Protein AF-A0A8K0K304-F1 (afdb_monomer)

pLDDT: mean 91.98, std 7.96, range [58.72, 98.06]

Structure (mmCIF, N/CA/C/O backbone):
data_AF-A0A8K0K304-F1
#
_entry.id   AF-A0A8K0K304-F1
#
loop_
_atom_site.group_PDB
_atom_site.id
_atom_site.type_symbol
_atom_site.label_atom_id
_atom_site.label_alt_id
_atom_site.label_comp_id
_atom_site.label_asym_id
_atom_site.label_entity_id
_atom_site.label_seq_id
_atom_site.pdbx_PDB_ins_code
_atom_site.Cartn_x
_atom_site.Cartn_y
_atom_site.Cartn_z
_atom_site.occupancy
_atom_site.B_iso_or_equiv
_atom_site.auth_seq_id
_atom_site.auth_comp_id
_atom_site.auth_asym_id
_atom_site.auth_atom_id
_atom_site.pdbx_PDB_model_num
ATOM 1 N N . MET A 1 1 ? -15.333 19.352 21.598 1.00 73.69 1 MET A N 1
ATOM 2 C CA . MET A 1 1 ? -16.451 18.420 21.321 1.00 73.69 1 MET A CA 1
ATOM 3 C C . MET A 1 1 ? -16.765 18.338 19.833 1.00 73.69 1 MET A C 1
ATOM 5 O O . MET A 1 1 ? -16.792 17.230 19.325 1.00 73.69 1 MET A O 1
ATOM 9 N N . GLU A 1 2 ? -16.908 19.459 19.120 1.00 92.56 2 GLU A N 1
ATOM 10 C CA . GLU A 1 2 ? -17.236 19.476 17.681 1.00 92.56 2 GLU A CA 1
ATOM 11 C C . GLU A 1 2 ? -16.233 18.712 16.792 1.00 92.56 2 GLU A C 1
ATOM 13 O O . GLU A 1 2 ? -16.630 17.827 16.044 1.00 92.56 2 GLU A O 1
ATOM 18 N N . ALA A 1 3 ? -14.923 18.945 16.949 1.00 91.69 3 ALA A N 1
ATOM 19 C CA . ALA A 1 3 ? -13.899 18.242 16.163 1.00 91.69 3 ALA A CA 1
ATOM 20 C C . ALA A 1 3 ? -13.936 16.709 16.333 1.00 91.69 3 ALA A C 1
ATOM 22 O O . ALA A 1 3 ? -13.743 15.965 15.374 1.00 91.69 3 ALA A O 1
ATOM 23 N N . HIS A 1 4 ? -14.224 16.228 17.546 1.00 90.81 4 HIS A N 1
ATOM 24 C CA . HIS A 1 4 ? -14.358 14.796 17.812 1.00 90.81 4 HIS A CA 1
ATOM 25 C C . HIS A 1 4 ? -15.609 14.214 17.140 1.00 90.81 4 HIS A C 1
ATOM 27 O O . HIS A 1 4 ? -15.541 13.141 16.549 1.00 90.81 4 HIS A O 1
ATOM 33 N N . GLN A 1 5 ? -16.727 14.946 17.157 1.00 94.38 5 GLN A N 1
ATOM 34 C CA . GLN A 1 5 ? -17.949 14.535 16.463 1.00 94.38 5 GLN A CA 1
ATOM 35 C C . GLN A 1 5 ? -17.756 14.481 14.945 1.00 94.38 5 GLN A C 1
ATOM 37 O O . GLN A 1 5 ? -18.184 13.516 14.321 1.00 94.38 5 GLN A O 1
ATOM 42 N N . ILE A 1 6 ? -17.060 15.461 14.360 1.00 95.88 6 ILE A N 1
ATOM 43 C CA . ILE A 1 6 ? -16.718 15.455 12.931 1.00 95.88 6 ILE A CA 1
ATOM 44 C C . ILE A 1 6 ? -15.846 14.241 12.596 1.00 95.88 6 ILE A C 1
ATOM 46 O O . ILE A 1 6 ? -16.139 13.536 11.633 1.00 95.88 6 ILE A O 1
ATOM 50 N N . LYS A 1 7 ? -14.817 13.957 13.409 1.00 94.06 7 LYS A N 1
ATOM 51 C CA . LYS A 1 7 ? -13.950 12.782 13.225 1.00 94.06 7 LYS A CA 1
ATOM 52 C C . LYS A 1 7 ? -14.777 11.491 13.197 1.00 94.06 7 LYS A C 1
ATOM 54 O O . LYS A 1 7 ? -14.655 10.719 12.252 1.00 94.06 7 LYS A O 1
ATOM 59 N N . LEU A 1 8 ? -15.651 11.279 14.183 1.00 93.06 8 LEU A N 1
ATOM 60 C CA . LEU A 1 8 ? -16.493 10.078 14.253 1.00 93.06 8 LEU A CA 1
ATOM 61 C C . LEU A 1 8 ? -17.510 9.986 13.106 1.00 93.06 8 LEU A C 1
ATOM 63 O O . LEU A 1 8 ? -17.772 8.894 12.612 1.00 93.06 8 LEU A O 1
ATOM 67 N N . ALA A 1 9 ? -18.074 11.115 12.672 1.00 96.38 9 ALA A N 1
ATOM 68 C CA . ALA A 1 9 ? -19.032 11.147 11.570 1.00 96.38 9 ALA A CA 1
ATOM 69 C C . ALA A 1 9 ? -18.377 10.893 10.201 1.00 96.38 9 ALA A C 1
ATOM 71 O O . ALA A 1 9 ? -19.023 10.355 9.305 1.00 96.38 9 ALA A O 1
ATOM 72 N N . PHE A 1 10 ? -17.111 11.285 10.030 1.00 96.69 10 PHE A N 1
ATOM 73 C CA . PHE A 1 10 ? -16.380 11.120 8.775 1.00 96.69 10 PHE A CA 1
ATOM 74 C C . PHE A 1 10 ? -15.757 9.726 8.636 1.00 96.69 10 PHE A C 1
ATOM 76 O O . PHE A 1 10 ? -15.954 9.060 7.617 1.00 96.69 10 PHE A O 1
ATOM 83 N N . PHE A 1 11 ? -15.031 9.266 9.660 1.00 96.50 11 PHE A N 1
ATOM 84 C CA . PHE A 1 11 ? -14.304 7.990 9.651 1.00 96.50 11 PHE A CA 1
ATOM 85 C C . PHE A 1 11 ? -15.206 6.810 10.025 1.00 96.50 11 PHE A C 1
ATOM 87 O O . PHE A 1 11 ? -14.939 6.044 10.949 1.00 96.50 11 PHE A O 1
ATOM 94 N N . VAL A 1 12 ? -16.300 6.674 9.284 1.00 96.75 12 VAL A N 1
ATOM 95 C CA . VAL A 1 12 ? -17.183 5.508 9.339 1.00 96.75 12 VAL A CA 1
ATOM 96 C C . VAL A 1 12 ? -16.611 4.360 8.495 1.00 96.75 12 VAL A C 1
ATOM 98 O O . VAL A 1 12 ? -15.831 4.617 7.571 1.00 96.75 12 VAL A O 1
ATOM 101 N N . PRO A 1 13 ? -17.004 3.095 8.747 1.00 96.38 13 PRO A N 1
ATOM 102 C CA . PRO A 1 13 ? -16.422 1.941 8.059 1.00 96.38 13 PRO A CA 1
ATOM 103 C C . PRO A 1 13 ? -16.413 2.022 6.520 1.00 96.3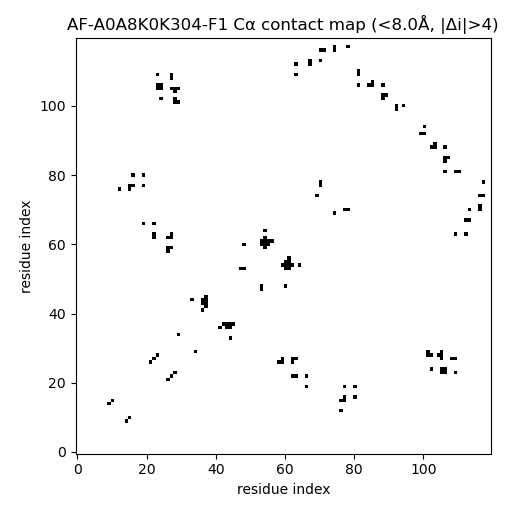8 13 PRO A C 1
ATOM 105 O O . PRO A 1 13 ? -15.377 1.706 5.940 1.00 96.38 13 PRO A O 1
ATOM 108 N N . PRO A 1 14 ? -17.470 2.508 5.832 1.00 97.19 14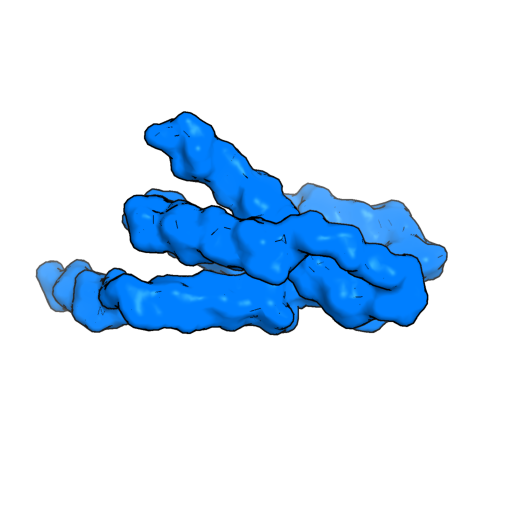 PRO A N 1
ATOM 109 C CA . PRO A 1 14 ? -17.430 2.672 4.376 1.00 97.19 14 PRO A CA 1
ATOM 110 C C . PRO A 1 14 ? -16.355 3.659 3.905 1.00 97.19 14 PRO A C 1
ATOM 112 O O . PRO A 1 14 ? -15.649 3.384 2.940 1.00 97.19 14 PRO A O 1
ATOM 115 N N . THR A 1 15 ? -16.184 4.786 4.603 1.00 97.75 15 THR A N 1
ATOM 116 C CA . THR A 1 15 ? -15.148 5.778 4.276 1.00 97.75 15 THR A CA 1
ATOM 117 C C . THR A 1 15 ? -13.758 5.182 4.463 1.00 97.75 15 THR A C 1
ATOM 119 O O . THR A 1 15 ? -12.910 5.303 3.584 1.00 97.75 15 THR A O 1
ATOM 122 N N . LEU A 1 16 ? -13.532 4.499 5.590 1.00 97.69 16 LEU A N 1
ATOM 123 C CA . LEU A 1 16 ? -12.263 3.832 5.887 1.00 97.69 16 LEU A CA 1
ATOM 124 C C . LEU A 1 16 ? -11.934 2.755 4.848 1.00 97.69 16 LEU A C 1
ATOM 126 O O . LEU A 1 16 ? -10.788 2.661 4.411 1.00 97.69 16 LEU A O 1
ATOM 130 N N . ASN A 1 17 ? -12.942 1.998 4.408 1.00 97.12 17 ASN A N 1
ATOM 131 C CA . ASN A 1 17 ? -12.807 1.007 3.349 1.00 97.12 17 ASN A CA 1
ATOM 132 C C . ASN A 1 17 ? -12.331 1.624 2.033 1.00 97.12 17 ASN A C 1
ATOM 134 O O . ASN A 1 17 ? -11.340 1.165 1.468 1.00 97.12 17 ASN A O 1
ATOM 138 N N . GLU A 1 18 ? -13.004 2.677 1.571 1.00 97.62 18 GLU A N 1
ATOM 139 C CA . GLU A 1 18 ? -12.639 3.370 0.334 1.00 97.62 18 GLU A CA 1
ATOM 140 C C . GLU A 1 18 ? -11.251 4.005 0.428 1.00 97.62 18 GLU A C 1
ATOM 142 O O . GLU A 1 18 ? -10.448 3.888 -0.496 1.00 97.62 18 GLU A O 1
ATOM 147 N N . MET A 1 19 ? -10.930 4.637 1.561 1.00 97.94 19 MET A N 1
ATOM 148 C CA . MET A 1 19 ? -9.606 5.215 1.785 1.00 97.94 19 MET A CA 1
ATOM 149 C C . MET A 1 19 ? -8.519 4.140 1.732 1.00 97.94 19 MET A C 1
ATOM 151 O O . MET A 1 19 ? -7.545 4.311 1.003 1.00 97.94 19 MET A O 1
ATOM 155 N N . CYS A 1 20 ? -8.695 3.023 2.444 1.00 97.62 20 CYS A N 1
ATOM 156 C CA . CYS A 1 20 ? -7.744 1.912 2.452 1.00 97.62 20 CYS A CA 1
ATOM 157 C C . CYS A 1 20 ? -7.523 1.356 1.039 1.00 97.62 20 CYS A C 1
ATOM 159 O O . CYS A 1 20 ? -6.392 1.325 0.549 1.00 97.62 20 CYS A O 1
ATOM 161 N N . HIS A 1 21 ? -8.609 1.028 0.332 1.00 97.75 21 HIS A N 1
ATOM 162 C CA . HIS A 1 21 ? -8.538 0.537 -1.041 1.00 97.75 21 HIS A CA 1
ATOM 163 C C . HIS A 1 21 ? -7.855 1.535 -1.971 1.00 97.75 21 HIS A C 1
ATOM 165 O O . HIS A 1 21 ? -7.008 1.145 -2.775 1.00 97.75 21 HIS A O 1
ATOM 171 N N . LYS A 1 22 ? -8.180 2.827 -1.859 1.00 98.06 22 LYS A N 1
ATOM 172 C CA . LYS A 1 22 ? -7.595 3.860 -2.713 1.00 98.06 22 LYS A CA 1
ATOM 173 C C . LYS A 1 22 ? -6.096 4.013 -2.466 1.00 98.06 22 LYS A C 1
ATOM 175 O O . LYS A 1 22 ? -5.338 4.084 -3.430 1.00 98.06 22 LYS A O 1
ATOM 180 N N . LEU A 1 23 ? -5.673 4.050 -1.202 1.00 98.00 23 LEU A N 1
ATOM 181 C CA . LEU A 1 23 ? -4.264 4.158 -0.814 1.00 98.00 23 LEU A CA 1
ATOM 182 C C . LEU A 1 23 ? -3.457 2.991 -1.388 1.00 98.00 23 LEU A C 1
ATOM 184 O O . LEU A 1 23 ? -2.509 3.211 -2.144 1.00 98.00 23 LEU A O 1
ATOM 188 N N . VAL A 1 24 ? -3.903 1.764 -1.122 1.00 97.81 24 VAL A N 1
ATOM 189 C CA . VAL A 1 24 ? -3.175 0.549 -1.502 1.00 97.81 24 VAL A CA 1
ATOM 190 C C . VAL A 1 24 ? -3.198 0.306 -3.012 1.00 97.81 24 VAL A C 1
ATOM 192 O O . VAL A 1 24 ? -2.182 -0.063 -3.582 1.00 97.81 24 VAL A O 1
ATOM 195 N N . THR A 1 25 ? -4.318 0.526 -3.703 1.00 96.31 25 THR A N 1
ATOM 196 C CA . THR A 1 25 ? -4.408 0.161 -5.133 1.00 96.31 25 THR A CA 1
ATOM 197 C C . THR A 1 25 ? -3.940 1.254 -6.090 1.00 96.31 25 THR A C 1
ATOM 199 O O . THR A 1 25 ? -3.619 0.944 -7.235 1.00 96.31 25 THR A O 1
ATOM 202 N N . HIS A 1 26 ? -3.879 2.520 -5.656 1.00 95.88 26 HIS A N 1
ATOM 203 C CA . HIS A 1 26 ? -3.490 3.630 -6.536 1.00 95.88 26 HIS A CA 1
ATOM 204 C C . HIS A 1 26 ? -2.202 4.344 -6.144 1.00 95.88 26 HIS A C 1
ATOM 206 O O . HIS A 1 26 ? -1.505 4.809 -7.041 1.00 95.88 26 HIS A O 1
ATOM 212 N N . TYR A 1 27 ? -1.901 4.485 -4.852 1.00 96.12 27 TYR A N 1
ATOM 213 C CA . TYR A 1 27 ? -0.762 5.300 -4.410 1.00 96.12 27 TYR A CA 1
ATOM 214 C C . TYR A 1 27 ? 0.455 4.474 -4.003 1.00 96.12 27 TYR A C 1
ATOM 216 O O . TYR A 1 27 ? 1.576 4.966 -4.084 1.00 96.12 27 TYR A O 1
ATOM 224 N N . PHE A 1 28 ? 0.243 3.237 -3.560 1.00 96.19 28 PHE A N 1
ATOM 225 C CA . PHE A 1 28 ? 1.322 2.340 -3.153 1.00 96.19 28 PHE A CA 1
ATOM 226 C C . PHE A 1 28 ? 2.075 1.664 -4.307 1.00 96.19 28 PHE A C 1
ATOM 228 O O . PHE A 1 28 ? 3.269 1.436 -4.111 1.00 96.19 28 PHE A O 1
ATOM 235 N N . PRO A 1 29 ? 1.459 1.332 -5.465 1.00 96.12 29 PRO A N 1
ATOM 236 C CA . PRO A 1 29 ? 2.195 0.718 -6.563 1.00 96.12 29 PRO A CA 1
ATOM 237 C C . PRO A 1 29 ? 3.345 1.613 -7.027 1.00 96.12 29 PRO A C 1
ATOM 239 O O . PRO A 1 29 ? 3.153 2.816 -7.220 1.00 96.12 29 PRO A O 1
ATOM 242 N N . LEU A 1 30 ? 4.519 1.016 -7.247 1.00 94.06 30 LEU A N 1
ATOM 243 C CA . LEU A 1 30 ? 5.665 1.740 -7.792 1.00 94.06 30 LEU A CA 1
ATOM 244 C C . LEU A 1 30 ? 5.320 2.333 -9.158 1.00 94.06 30 LEU A C 1
ATOM 246 O O . LEU A 1 30 ? 4.793 1.668 -10.057 1.00 94.06 30 LEU A O 1
ATOM 250 N N . THR A 1 31 ? 5.637 3.609 -9.317 1.00 93.38 31 THR A N 1
ATOM 251 C CA . THR A 1 31 ? 5.456 4.320 -10.576 1.00 93.38 31 THR A CA 1
ATOM 252 C C . THR A 1 31 ? 6.532 3.923 -11.584 1.00 93.38 31 THR A C 1
ATOM 254 O O . THR A 1 31 ? 7.598 3.417 -11.238 1.00 93.38 31 THR A O 1
ATOM 257 N N . ARG A 1 32 ? 6.290 4.204 -12.870 1.00 93.69 32 ARG A N 1
ATOM 258 C CA . ARG A 1 32 ? 7.296 3.961 -13.919 1.00 93.69 32 ARG A CA 1
ATOM 259 C C . ARG A 1 32 ? 8.600 4.715 -13.673 1.00 93.69 32 ARG A C 1
ATOM 261 O O . ARG A 1 32 ? 9.653 4.198 -14.017 1.00 93.69 32 ARG A O 1
ATOM 268 N N . GLU A 1 33 ? 8.519 5.916 -13.106 1.00 91.94 33 GLU A N 1
ATOM 269 C CA . GLU A 1 33 ? 9.702 6.719 -12.798 1.00 91.94 33 GLU A CA 1
ATOM 270 C C . GLU A 1 33 ? 10.502 6.106 -11.647 1.00 91.94 33 GLU A C 1
ATOM 272 O O . GLU A 1 33 ? 11.719 6.022 -11.730 1.00 91.94 33 GLU A O 1
ATOM 277 N N . GLU A 1 34 ? 9.827 5.595 -10.616 1.00 92.44 34 GLU A N 1
ATOM 278 C CA . GLU A 1 34 ? 10.486 4.882 -9.517 1.00 92.44 34 GLU A CA 1
ATOM 279 C C . GLU A 1 34 ? 11.136 3.579 -9.989 1.00 92.44 34 GLU A C 1
ATOM 281 O O . GLU A 1 34 ? 12.277 3.308 -9.635 1.00 92.44 34 GLU A O 1
ATOM 286 N N . LEU A 1 35 ? 10.457 2.805 -10.842 1.00 95.12 35 LEU A N 1
ATOM 287 C CA . LEU A 1 35 ? 11.033 1.595 -11.439 1.00 95.12 35 LEU A CA 1
ATOM 288 C C . LEU A 1 35 ? 12.245 1.912 -12.319 1.00 95.12 35 LEU A C 1
ATOM 290 O O . LEU A 1 35 ? 13.220 1.167 -12.323 1.00 95.12 35 LEU A O 1
ATOM 294 N N . ARG A 1 36 ? 12.199 3.027 -13.050 1.00 95.75 36 ARG A N 1
ATOM 295 C CA . ARG A 1 36 ? 13.324 3.497 -13.855 1.00 95.75 36 ARG A CA 1
ATOM 296 C C . ARG A 1 36 ? 14.488 3.956 -12.981 1.00 95.75 36 ARG A C 1
ATOM 298 O O . ARG A 1 36 ? 15.624 3.610 -13.276 1.00 95.75 36 ARG A O 1
ATOM 305 N N . LEU A 1 37 ? 14.215 4.696 -11.907 1.00 93.44 37 LEU A N 1
ATOM 306 C CA . LEU A 1 37 ? 15.237 5.091 -10.941 1.00 93.44 37 LEU A CA 1
ATOM 307 C C . LEU A 1 37 ? 15.871 3.863 -10.289 1.00 93.44 37 LEU A C 1
ATOM 309 O O . LE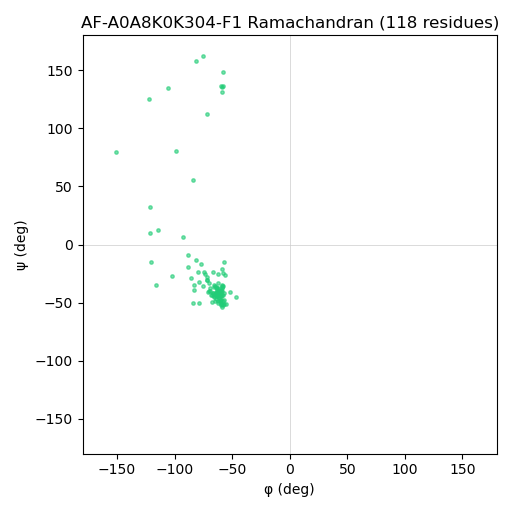U A 1 37 ? 17.082 3.837 -10.122 1.00 93.44 37 LEU A O 1
ATOM 313 N N . TRP A 1 38 ? 15.076 2.846 -9.958 1.00 94.31 38 TRP A N 1
ATOM 314 C CA . TRP A 1 38 ? 15.590 1.583 -9.442 1.00 94.31 38 TRP A CA 1
ATOM 315 C C . TRP A 1 38 ? 16.539 0.919 -10.454 1.00 94.31 38 TRP A C 1
ATOM 317 O O . TRP A 1 38 ? 17.652 0.550 -10.084 1.00 94.31 38 TRP A O 1
ATOM 327 N N . ASP A 1 39 ? 16.152 0.827 -11.727 1.00 96.81 39 ASP A N 1
ATOM 328 C CA . ASP A 1 39 ? 16.986 0.228 -12.781 1.00 96.81 39 ASP A CA 1
ATOM 329 C C . ASP A 1 39 ? 18.283 1.023 -13.048 1.00 96.81 39 ASP A C 1
ATOM 331 O O . ASP A 1 39 ? 19.363 0.445 -13.163 1.00 96.81 39 ASP A O 1
ATOM 335 N N . GLU A 1 40 ? 18.203 2.358 -13.100 1.00 97.81 40 GLU A N 1
ATOM 336 C CA . GLU A 1 40 ? 19.335 3.236 -13.436 1.00 97.81 40 GLU A CA 1
ATOM 337 C C . GLU A 1 40 ? 20.254 3.548 -12.235 1.00 97.81 40 GLU A C 1
ATOM 339 O O . GLU A 1 40 ? 21.464 3.710 -12.406 1.00 97.81 40 GLU A O 1
ATOM 344 N N . ASN A 1 41 ? 19.698 3.670 -11.026 1.00 96.25 41 ASN A N 1
ATOM 345 C CA . ASN A 1 41 ? 20.404 4.043 -9.797 1.00 96.25 41 ASN A CA 1
ATOM 346 C C . ASN A 1 41 ? 19.737 3.419 -8.544 1.00 96.25 41 ASN A C 1
ATOM 348 O O . ASN A 1 41 ? 19.030 4.112 -7.799 1.00 96.25 41 ASN A O 1
ATOM 352 N N . PRO A 1 42 ? 19.987 2.127 -8.260 1.00 93.56 42 PRO A N 1
ATOM 353 C CA . PRO A 1 42 ? 19.356 1.413 -7.147 1.00 93.56 42 PRO A CA 1
ATOM 354 C C . PRO A 1 42 ? 19.703 1.996 -5.769 1.00 93.56 42 PRO A C 1
ATOM 356 O O . PRO A 1 42 ? 18.858 1.988 -4.878 1.00 93.56 42 PRO A O 1
ATOM 359 N N . GLU A 1 43 ? 20.911 2.541 -5.588 1.00 92.19 43 GLU A N 1
ATOM 360 C CA . GLU A 1 43 ? 21.308 3.222 -4.345 1.00 92.19 43 GLU A CA 1
ATOM 361 C C . GLU A 1 43 ? 20.497 4.505 -4.137 1.00 92.19 43 GLU A C 1
ATOM 363 O O . GLU A 1 43 ? 20.031 4.783 -3.034 1.00 92.19 43 GLU A O 1
ATOM 368 N N . GLY A 1 44 ? 20.282 5.268 -5.214 1.00 89.12 44 GLY A N 1
ATOM 369 C CA . GLY A 1 44 ? 19.425 6.449 -5.201 1.00 89.12 44 GLY A CA 1
ATOM 370 C C . GLY A 1 44 ? 17.977 6.104 -4.872 1.00 89.12 44 GLY A C 1
ATOM 371 O O . GLY A 1 44 ? 17.377 6.781 -4.043 1.00 89.12 44 GLY A O 1
ATOM 372 N N . PHE A 1 45 ? 17.439 5.036 -5.468 1.00 89.38 45 PHE A N 1
ATOM 373 C CA . PHE A 1 45 ? 16.109 4.526 -5.132 1.00 89.38 45 PHE A CA 1
ATOM 374 C C . PHE A 1 45 ? 16.011 4.134 -3.648 1.00 89.38 45 PHE A C 1
ATOM 376 O O . PHE A 1 45 ? 15.137 4.643 -2.948 1.00 89.38 45 PHE A O 1
ATOM 383 N N . ALA A 1 46 ? 16.947 3.331 -3.130 1.00 87.50 46 ALA A N 1
ATOM 384 C CA . ALA A 1 46 ? 16.965 2.932 -1.720 1.00 87.50 46 ALA A CA 1
ATOM 385 C C . ALA A 1 46 ? 17.057 4.139 -0.768 1.00 87.50 46 ALA A C 1
ATOM 387 O O . ALA A 1 46 ? 16.339 4.209 0.228 1.00 87.50 46 ALA A O 1
ATOM 388 N N . ALA A 1 47 ? 17.861 5.148 -1.114 1.00 84.00 47 ALA A N 1
ATOM 389 C CA . ALA A 1 47 ? 17.955 6.383 -0.341 1.00 84.00 47 ALA A CA 1
ATOM 390 C C . ALA A 1 47 ? 16.628 7.167 -0.290 1.00 84.00 4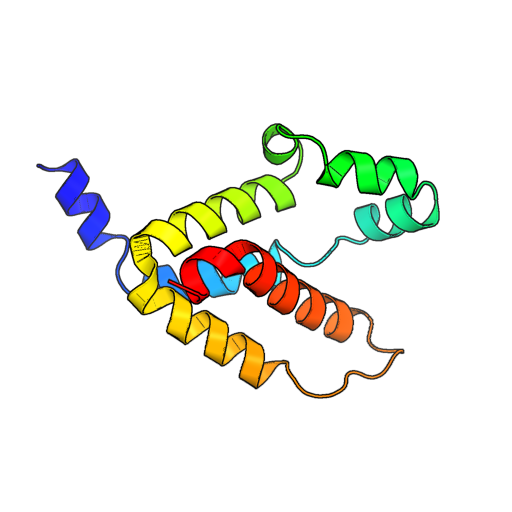7 ALA A C 1
ATOM 392 O O . ALA A 1 47 ? 16.399 7.910 0.668 1.00 84.00 47 ALA A O 1
ATOM 393 N N . THR A 1 48 ? 15.739 7.008 -1.284 1.00 78.50 48 THR A N 1
ATOM 394 C CA . THR A 1 48 ? 14.391 7.598 -1.217 1.00 78.50 48 THR A CA 1
ATOM 395 C C . THR A 1 48 ? 13.488 6.900 -0.204 1.00 78.50 48 THR A C 1
ATOM 397 O O . THR A 1 48 ? 12.671 7.584 0.410 1.00 78.50 48 THR A O 1
ATOM 400 N N . ASP A 1 49 ? 13.672 5.600 0.028 1.00 70.75 49 ASP A N 1
ATOM 401 C CA . ASP A 1 49 ? 12.871 4.808 0.970 1.00 70.75 49 ASP A CA 1
ATOM 402 C C . ASP A 1 49 ? 13.416 4.884 2.416 1.00 70.75 49 ASP A C 1
ATOM 404 O O . ASP A 1 49 ? 12.649 4.829 3.375 1.00 70.75 49 ASP A O 1
ATOM 408 N N . GLU A 1 50 ? 14.727 5.083 2.604 1.00 67.75 50 GLU A N 1
ATOM 409 C CA . GLU A 1 50 ? 15.372 5.148 3.932 1.00 67.75 50 GLU A CA 1
ATOM 410 C C . GLU A 1 50 ? 15.402 6.558 4.560 1.00 67.75 50 GLU A C 1
ATOM 412 O O . GLU A 1 50 ? 15.754 6.739 5.731 1.00 67.75 50 GLU A O 1
ATOM 417 N N . GLY A 1 51 ? 15.027 7.589 3.800 1.00 64.81 51 GLY A N 1
ATOM 418 C CA . GLY A 1 51 ? 14.984 8.964 4.287 1.00 64.81 51 GLY A CA 1
ATOM 419 C C . GLY A 1 51 ? 13.833 9.189 5.272 1.00 64.81 51 GLY A C 1
ATOM 420 O O . GLY A 1 51 ? 12.670 9.239 4.883 1.00 64.81 51 GLY A O 1
ATOM 421 N N . GLY A 1 52 ? 14.136 9.437 6.551 1.00 65.81 52 GLY A N 1
ATOM 422 C CA . GLY A 1 52 ? 13.114 9.673 7.589 1.00 65.81 52 GLY A CA 1
ATOM 423 C C . GLY A 1 52 ? 12.136 10.836 7.316 1.00 65.81 52 GLY A C 1
ATOM 424 O O . GLY A 1 52 ? 11.080 10.916 7.940 1.00 65.81 52 GLY A O 1
ATOM 425 N N . GLU A 1 53 ? 12.445 11.728 6.367 1.00 71.44 53 GLU A N 1
ATOM 426 C CA . GLU A 1 53 ? 11.555 12.812 5.922 1.00 71.44 53 GLU A CA 1
ATOM 427 C C . GLU A 1 53 ? 11.070 12.677 4.466 1.00 71.44 53 GLU A C 1
ATOM 429 O O . GLU A 1 53 ? 10.487 13.621 3.926 1.00 71.44 53 GLU A O 1
ATOM 434 N N . SER A 1 54 ? 11.261 11.522 3.819 1.00 75.38 54 SER A N 1
ATOM 435 C CA . SER A 1 54 ? 10.866 11.291 2.419 1.00 75.38 54 SER A CA 1
ATOM 436 C C . SER A 1 54 ? 9.373 11.518 2.163 1.00 75.38 54 SER A C 1
ATOM 438 O O . SER A 1 54 ? 8.982 11.909 1.061 1.00 75.38 54 SER A O 1
ATOM 440 N N . TRP A 1 55 ? 8.533 11.394 3.196 1.00 73.19 55 TRP A N 1
ATOM 441 C CA . TRP A 1 55 ? 7.106 11.730 3.148 1.00 73.19 55 TRP A CA 1
ATOM 442 C C . TRP A 1 55 ? 6.822 13.179 2.718 1.00 73.19 55 TRP A C 1
ATOM 444 O O . TRP A 1 55 ? 5.761 13.445 2.160 1.00 73.19 55 TRP A O 1
ATOM 454 N N . LYS A 1 56 ? 7.752 14.121 2.930 1.00 74.44 56 LYS A N 1
ATOM 455 C CA . LYS A 1 56 ? 7.583 15.530 2.528 1.00 74.44 56 LYS A CA 1
ATOM 456 C C . LYS A 1 56 ? 7.727 15.741 1.022 1.00 74.44 56 LYS A C 1
ATOM 458 O O . LYS A 1 56 ? 7.226 16.732 0.496 1.00 74.44 56 LYS A O 1
ATOM 463 N N . TYR A 1 57 ? 8.427 14.835 0.344 1.00 78.19 57 TYR A N 1
ATOM 464 C CA . TYR A 1 57 ? 8.862 15.011 -1.043 1.00 78.19 57 TYR A CA 1
ATOM 465 C C . TYR A 1 57 ? 8.315 13.933 -1.984 1.00 78.19 57 TYR A C 1
ATOM 467 O O . TYR A 1 57 ? 8.328 14.120 -3.197 1.00 78.19 57 TYR A O 1
ATOM 475 N N . SER A 1 58 ? 7.797 12.828 -1.440 1.00 83.56 58 SER A N 1
ATOM 476 C CA . SER A 1 58 ? 7.222 11.721 -2.200 1.00 83.56 58 SER A CA 1
ATOM 477 C C . SER A 1 58 ? 5.773 11.460 -1.795 1.00 83.56 58 SER A C 1
ATOM 479 O O . SER A 1 58 ? 5.453 11.216 -0.630 1.00 83.56 58 SER A O 1
ATOM 481 N N . LEU A 1 59 ? 4.884 11.466 -2.792 1.00 87.75 59 LEU A N 1
ATOM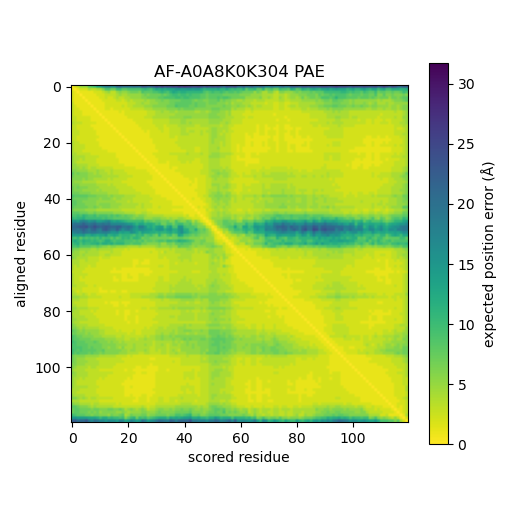 482 C CA . LEU A 1 59 ? 3.459 11.194 -2.605 1.00 87.75 59 LEU A CA 1
ATOM 483 C C . LEU A 1 59 ? 3.207 9.773 -2.073 1.00 87.75 59 LEU A C 1
ATOM 485 O O . LEU A 1 59 ? 2.333 9.589 -1.225 1.00 87.75 59 LEU A O 1
ATOM 489 N N . ARG A 1 60 ? 3.990 8.781 -2.520 1.00 89.38 60 ARG A N 1
ATOM 490 C CA . ARG A 1 60 ? 3.892 7.394 -2.043 1.00 89.38 60 ARG A CA 1
ATOM 491 C C . ARG A 1 60 ? 4.208 7.313 -0.547 1.00 89.38 60 ARG A C 1
ATOM 493 O O . ARG A 1 60 ? 3.381 6.848 0.225 1.00 89.38 60 ARG A O 1
ATOM 500 N N . HIS A 1 61 ? 5.320 7.894 -0.106 1.00 88.25 61 HIS A N 1
ATOM 501 C CA . HIS A 1 61 ? 5.685 7.933 1.316 1.00 88.25 61 HIS A CA 1
ATOM 502 C C . HIS A 1 61 ? 4.686 8.722 2.178 1.00 88.25 61 HIS A C 1
ATOM 504 O O . HIS A 1 61 ? 4.351 8.318 3.294 1.00 88.25 61 HIS A O 1
ATOM 510 N N . CYS A 1 62 ? 4.159 9.835 1.657 1.00 91.31 62 CYS A N 1
ATOM 511 C CA . CYS A 1 62 ? 3.117 10.613 2.330 1.00 91.31 62 CYS A CA 1
ATOM 512 C C . CYS A 1 62 ? 1.842 9.783 2.548 1.00 91.31 62 CYS A C 1
ATOM 514 O O . CYS A 1 62 ? 1.299 9.719 3.652 1.00 91.31 62 CYS A O 1
ATOM 516 N N . THR A 1 63 ? 1.384 9.091 1.505 1.00 94.69 63 THR A N 1
ATOM 517 C CA . THR A 1 63 ? 0.178 8.252 1.564 1.00 94.69 63 THR A CA 1
ATOM 518 C C . THR A 1 63 ? 0.371 6.993 2.408 1.00 94.69 63 THR A C 1
ATOM 520 O O . THR A 1 63 ? -0.561 6.593 3.101 1.00 94.69 63 THR A O 1
ATOM 523 N N . GLN A 1 64 ? 1.572 6.413 2.439 1.00 93.62 64 GLN A N 1
ATOM 524 C CA . GLN A 1 64 ? 1.928 5.336 3.370 1.00 93.62 64 GLN A CA 1
ATOM 525 C C . GLN A 1 64 ? 1.894 5.804 4.829 1.00 93.62 64 GLN A C 1
ATOM 527 O O . GLN A 1 64 ? 1.343 5.116 5.683 1.00 93.62 64 GLN A O 1
ATOM 532 N N . THR A 1 65 ? 2.395 7.009 5.113 1.00 92.56 65 THR A N 1
ATOM 533 C CA . THR A 1 65 ? 2.316 7.605 6.458 1.00 92.56 65 THR A CA 1
ATOM 534 C C . THR A 1 65 ? 0.859 7.810 6.893 1.00 92.56 65 THR A C 1
ATOM 536 O O . THR A 1 65 ? 0.485 7.485 8.023 1.00 92.56 65 THR A O 1
ATOM 539 N N . LEU A 1 66 ? 0.009 8.306 5.984 1.00 94.69 66 LEU A N 1
ATOM 540 C CA . LEU A 1 66 ? -1.433 8.421 6.221 1.00 94.69 66 LEU A CA 1
ATOM 541 C C . LEU A 1 66 ? -2.069 7.050 6.480 1.00 94.69 66 LEU A C 1
ATOM 543 O O . LEU A 1 66 ? -2.854 6.920 7.415 1.00 94.69 66 LEU A O 1
ATOM 547 N N . PHE A 1 67 ? -1.723 6.035 5.686 1.00 96.88 67 PHE A N 1
ATOM 548 C CA . PHE A 1 67 ? -2.209 4.669 5.868 1.00 96.88 67 PHE A CA 1
ATOM 549 C C . PHE A 1 67 ? -1.867 4.126 7.256 1.00 96.88 67 PHE A C 1
ATOM 551 O O . PHE A 1 67 ? -2.781 3.708 7.958 1.00 96.88 67 PHE A O 1
ATOM 558 N N . VAL A 1 68 ? -0.602 4.201 7.685 1.00 95.00 68 VAL A N 1
ATOM 559 C CA . VAL A 1 68 ? -0.173 3.741 9.020 1.00 95.00 68 VAL A CA 1
ATOM 560 C C . VAL A 1 68 ? -0.942 4.476 10.120 1.00 95.00 68 VAL A C 1
ATOM 562 O O . VAL A 1 68 ? -1.451 3.854 11.046 1.00 95.00 68 VAL A O 1
ATOM 565 N N . THR A 1 69 ? -1.116 5.794 9.983 1.00 94.75 69 THR A N 1
ATOM 566 C CA . THR A 1 69 ? -1.876 6.602 10.953 1.00 94.75 69 THR A CA 1
ATOM 567 C C . THR A 1 69 ? -3.343 6.167 11.043 1.00 94.75 69 THR A C 1
ATOM 569 O O . THR A 1 69 ? -3.894 6.057 12.138 1.00 94.75 69 THR A O 1
ATOM 572 N N . LEU A 1 70 ? -3.992 5.911 9.902 1.00 95.62 70 LEU A N 1
ATOM 573 C CA . LEU A 1 70 ? -5.370 5.413 9.865 1.00 95.62 70 LEU A CA 1
ATOM 574 C C . LEU A 1 70 ? -5.467 3.999 10.438 1.00 95.62 70 LEU A C 1
ATOM 576 O O . LEU A 1 70 ? -6.405 3.717 11.180 1.00 95.62 70 LEU A O 1
ATOM 580 N N . PHE A 1 71 ? -4.511 3.130 10.103 1.00 95.69 71 PHE A N 1
ATOM 581 C CA . PHE A 1 71 ? -4.480 1.739 10.544 1.00 95.69 71 PHE A CA 1
ATOM 582 C C . PHE A 1 71 ? -4.349 1.636 12.060 1.00 95.69 71 PHE A C 1
ATOM 584 O O . PHE A 1 71 ? -5.116 0.905 12.679 1.00 95.69 71 PHE A O 1
ATOM 591 N N . HIS A 1 72 ? -3.467 2.437 12.655 1.00 94.62 72 HIS A N 1
ATOM 592 C CA . HIS A 1 72 ? -3.294 2.494 14.102 1.00 94.62 72 HIS A CA 1
ATOM 593 C C . HIS A 1 72 ? -4.577 2.934 14.831 1.00 94.62 72 HIS A C 1
ATOM 595 O O . HIS A 1 72 ? -4.974 2.341 15.830 1.00 94.62 72 HIS A O 1
ATOM 601 N N . GLU A 1 73 ? -5.273 3.952 14.313 1.00 94.81 73 GLU A N 1
ATOM 602 C CA . GLU A 1 73 ? -6.497 4.480 14.933 1.00 94.81 73 GLU A CA 1
ATOM 603 C C . GLU A 1 73 ? -7.726 3.575 14.720 1.00 94.81 73 GLU A C 1
ATOM 605 O O . GLU A 1 73 ? -8.578 3.470 15.601 1.00 94.81 73 GLU A O 1
ATOM 610 N N . TYR A 1 74 ? -7.845 2.932 13.555 1.00 95.62 74 TYR A N 1
ATOM 611 C CA . TYR A 1 74 ? -9.046 2.200 13.127 1.00 95.62 74 TYR A CA 1
ATOM 612 C C . TYR A 1 74 ? -8.778 0.717 12.834 1.00 95.62 74 TYR A C 1
ATOM 614 O O . TYR A 1 74 ? -9.425 0.107 11.973 1.00 95.62 74 TYR A O 1
ATOM 622 N N . ARG A 1 75 ? -7.830 0.133 13.571 1.00 94.06 75 ARG A N 1
ATOM 623 C CA . ARG A 1 75 ? -7.316 -1.235 13.413 1.00 94.06 75 ARG A CA 1
ATOM 624 C C . ARG A 1 75 ? -8.403 -2.293 13.261 1.00 94.06 75 ARG A C 1
ATOM 626 O O . ARG A 1 75 ? -8.295 -3.141 12.378 1.00 94.06 75 ARG A O 1
ATOM 633 N N . GLU A 1 76 ? -9.450 -2.248 14.085 1.00 91.75 76 GLU A N 1
ATOM 634 C CA . GLU A 1 76 ? -10.532 -3.246 14.072 1.00 91.75 76 GLU A CA 1
ATOM 635 C C . GLU A 1 76 ? -11.209 -3.351 12.697 1.00 91.75 76 GLU A C 1
ATOM 637 O O . GLU A 1 76 ? -11.471 -4.447 12.203 1.00 91.75 76 GLU A O 1
ATOM 642 N N . VAL A 1 77 ? -11.445 -2.208 12.048 1.00 94.69 77 VAL A N 1
ATOM 643 C CA . VAL A 1 77 ? -12.071 -2.147 10.722 1.00 94.69 77 VAL A CA 1
ATOM 644 C C . VAL A 1 77 ? -11.040 -2.485 9.647 1.00 94.69 77 VAL A C 1
ATOM 646 O O . VAL A 1 77 ? -11.275 -3.351 8.802 1.00 94.69 77 VAL A O 1
ATOM 649 N N . LEU A 1 78 ? -9.876 -1.835 9.693 1.00 96.38 78 LEU A N 1
ATOM 650 C CA . LEU A 1 78 ? -8.884 -1.892 8.619 1.00 96.38 78 LEU A CA 1
ATOM 651 C C . LEU A 1 78 ? -8.156 -3.237 8.516 1.00 96.38 78 LEU A C 1
ATOM 653 O O . LEU A 1 78 ? -7.802 -3.642 7.408 1.00 96.38 78 LEU A O 1
ATOM 657 N N . SER A 1 79 ? -8.017 -3.980 9.618 1.00 95.38 79 SER A N 1
ATOM 658 C CA . SER A 1 79 ? -7.432 -5.329 9.596 1.00 95.38 79 SER A CA 1
ATOM 659 C C . SER A 1 79 ? -8.258 -6.292 8.749 1.00 95.38 79 SER A C 1
ATOM 661 O O . SER A 1 79 ? -7.704 -7.063 7.967 1.00 95.38 79 SER A O 1
ATOM 663 N N . SER A 1 80 ? -9.590 -6.226 8.855 1.00 94.50 80 SER A N 1
ATOM 664 C CA . SER A 1 80 ? -10.482 -7.087 8.070 1.00 94.50 80 SER A CA 1
ATOM 665 C C . SER A 1 80 ? -10.363 -6.819 6.566 1.00 94.50 80 SER A C 1
ATOM 667 O O . SER A 1 80 ? -10.248 -7.760 5.780 1.00 94.50 80 SER A O 1
ATOM 669 N N . ILE A 1 81 ? -10.283 -5.540 6.191 1.00 96.06 81 ILE A N 1
ATOM 670 C CA . ILE A 1 81 ? -10.124 -5.086 4.807 1.00 96.06 81 ILE A CA 1
ATOM 671 C C . ILE A 1 81 ? -8.778 -5.548 4.251 1.00 96.06 81 ILE A C 1
ATOM 673 O O . ILE A 1 81 ? -8.717 -6.148 3.182 1.00 96.06 81 ILE A O 1
ATOM 677 N N . LEU A 1 82 ? -7.687 -5.332 4.990 1.00 96.19 82 LEU A N 1
ATOM 678 C CA . LEU A 1 82 ? -6.357 -5.718 4.529 1.00 96.19 82 LEU A CA 1
ATOM 679 C C . LEU A 1 82 ? -6.234 -7.241 4.349 1.00 96.19 82 LEU A C 1
ATOM 681 O O . LEU A 1 82 ? -5.671 -7.701 3.356 1.00 96.19 82 LEU A O 1
ATOM 685 N N . LEU A 1 83 ? -6.828 -8.037 5.246 1.00 94.81 83 LEU A N 1
ATOM 686 C CA . LEU A 1 83 ? -6.900 -9.496 5.097 1.00 94.81 83 LEU A CA 1
ATOM 687 C C . LEU A 1 83 ? -7.674 -9.922 3.841 1.00 94.81 83 LEU A C 1
ATOM 689 O O . LEU A 1 83 ? -7.271 -10.872 3.165 1.00 94.81 83 LEU A O 1
ATOM 693 N N . GLU A 1 84 ? -8.770 -9.238 3.511 1.00 95.88 84 GLU A N 1
ATOM 694 C CA . GLU A 1 84 ? -9.518 -9.471 2.273 1.00 95.88 84 GLU A CA 1
ATOM 695 C C . GLU A 1 84 ? -8.677 -9.141 1.031 1.00 95.88 84 GLU A C 1
ATOM 697 O O . GLU A 1 84 ? -8.648 -9.928 0.079 1.00 95.88 84 GLU A O 1
ATOM 702 N N . MET A 1 85 ? -7.921 -8.040 1.061 1.00 96.56 85 MET A N 1
ATOM 703 C CA . MET A 1 85 ? -7.018 -7.663 -0.030 1.00 96.56 85 MET A CA 1
ATOM 704 C C . MET A 1 85 ? -5.921 -8.712 -0.246 1.00 96.56 85 MET A C 1
ATOM 706 O O . MET A 1 85 ? -5.664 -9.087 -1.390 1.00 96.56 85 MET A O 1
ATOM 710 N N . ILE A 1 86 ? -5.320 -9.247 0.825 1.00 95.19 86 ILE A N 1
ATOM 711 C CA . ILE A 1 86 ? -4.337 -10.341 0.731 1.00 95.19 86 ILE A CA 1
ATOM 712 C C . ILE A 1 86 ? -4.975 -11.569 0.087 1.00 95.19 86 ILE A C 1
ATOM 714 O O . ILE A 1 86 ? -4.435 -12.111 -0.875 1.00 95.19 86 ILE A O 1
ATOM 718 N N . ARG A 1 87 ? -6.138 -12.001 0.591 1.00 95.31 87 ARG A N 1
ATOM 719 C CA . ARG A 1 87 ? -6.853 -13.174 0.065 1.00 95.31 87 ARG A CA 1
ATOM 720 C C . ARG A 1 87 ? -7.209 -13.006 -1.408 1.00 95.31 87 ARG A C 1
ATOM 722 O O . ARG A 1 87 ? -7.106 -13.964 -2.160 1.00 95.31 87 ARG A O 1
ATOM 729 N N . SER A 1 88 ? -7.548 -11.799 -1.838 1.00 94.56 88 SER A N 1
ATOM 730 C CA . SER A 1 88 ? -7.892 -11.521 -3.236 1.00 94.56 88 SER A CA 1
ATOM 731 C C . SER A 1 88 ? -6.675 -11.439 -4.168 1.00 94.56 88 SER A C 1
ATOM 733 O O . SER A 1 88 ? -6.838 -11.532 -5.378 1.00 94.56 88 SER A O 1
ATOM 735 N N . ASN A 1 89 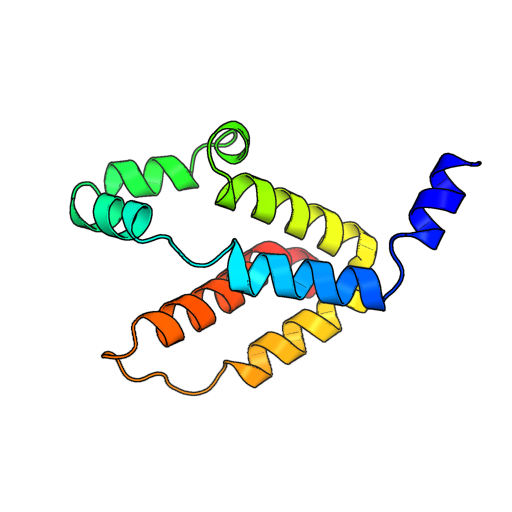? -5.459 -11.278 -3.631 1.00 93.62 89 ASN A N 1
ATOM 736 C CA . ASN A 1 89 ? -4.227 -11.085 -4.414 1.00 93.62 89 ASN A CA 1
ATOM 737 C C . ASN A 1 89 ? -3.151 -12.161 -4.147 1.00 93.62 89 ASN A C 1
ATOM 739 O O . ASN A 1 89 ? -2.002 -12.015 -4.57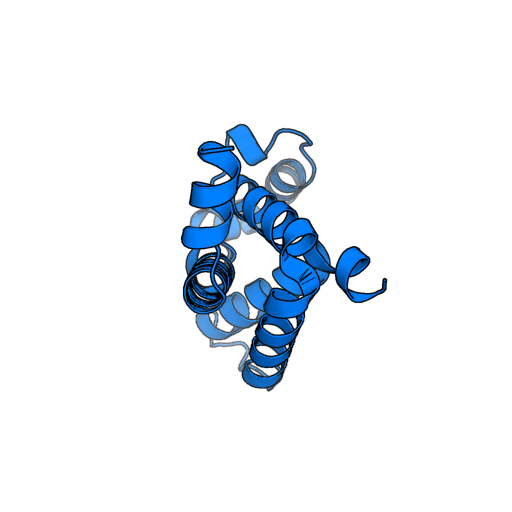1 1.00 93.62 89 ASN A O 1
ATOM 743 N N . HIS A 1 90 ? -3.482 -13.241 -3.431 1.00 91.88 90 HIS A N 1
ATOM 744 C CA . HIS A 1 90 ? -2.503 -14.265 -3.045 1.00 91.88 90 HIS A CA 1
ATOM 745 C C . HIS A 1 90 ? -2.060 -15.165 -4.209 1.00 91.88 90 HIS A C 1
ATOM 747 O O . HIS A 1 90 ? -0.936 -15.678 -4.176 1.00 91.88 90 HIS A O 1
ATOM 753 N N . ASP A 1 91 ? -2.892 -15.309 -5.243 1.00 94.81 91 ASP A N 1
ATOM 754 C CA . ASP A 1 91 ? -2.639 -16.197 -6.376 1.00 94.81 91 ASP A CA 1
ATOM 755 C C . ASP A 1 91 ? -1.321 -15.869 -7.107 1.00 94.81 91 ASP A C 1
ATOM 757 O O . ASP A 1 91 ? -0.877 -14.711 -7.130 1.00 94.81 91 ASP A O 1
ATOM 761 N N . PRO A 1 92 ? -0.637 -16.872 -7.689 1.00 94.88 92 PRO A N 1
ATOM 762 C CA . PRO A 1 92 ? 0.545 -16.641 -8.509 1.00 94.88 92 PRO A CA 1
ATOM 763 C C . PRO A 1 92 ? 0.245 -15.711 -9.689 1.00 94.88 92 PRO A C 1
ATOM 765 O O . PRO A 1 92 ? -0.749 -15.880 -10.393 1.00 94.88 92 PRO A O 1
ATOM 768 N N . VAL A 1 93 ? 1.144 -14.759 -9.930 1.00 95.69 93 VAL A N 1
ATOM 769 C CA . VAL A 1 93 ? 1.037 -13.801 -11.033 1.00 95.69 93 VAL A CA 1
ATOM 770 C C . VAL A 1 93 ? 2.048 -14.171 -12.126 1.00 95.69 93 VAL A C 1
ATOM 772 O O . VAL A 1 93 ? 3.201 -14.462 -11.795 1.00 95.69 93 VAL A O 1
ATOM 775 N N . PRO A 1 94 ? 1.665 -14.171 -13.418 1.00 95.88 94 PRO A N 1
ATOM 776 C CA . PRO A 1 94 ? 2.604 -14.394 -14.511 1.00 95.88 94 PRO A CA 1
ATOM 777 C C . PRO A 1 94 ? 3.727 -13.341 -14.524 1.00 95.88 94 PRO A C 1
ATOM 779 O O . PRO A 1 94 ? 3.428 -12.151 -14.437 1.00 95.88 94 PRO A O 1
ATOM 782 N N . PRO A 1 95 ? 5.001 -13.722 -14.738 1.00 94.31 95 PRO A N 1
ATOM 783 C CA . PRO A 1 95 ? 6.116 -12.768 -14.777 1.00 94.31 95 PRO A CA 1
ATOM 784 C C . PRO A 1 95 ? 5.995 -11.675 -15.851 1.00 94.31 95 PRO A C 1
ATOM 786 O O . PRO A 1 95 ? 6.642 -10.639 -15.758 1.00 94.31 95 PRO A O 1
ATOM 789 N N . SER A 1 96 ? 5.185 -11.906 -16.888 1.00 96.75 96 SER A N 1
ATOM 790 C CA . SER A 1 96 ? 4.931 -10.947 -17.965 1.00 96.75 96 SER A CA 1
ATOM 791 C C . SER A 1 96 ? 3.892 -9.875 -17.616 1.00 96.75 96 SER A C 1
ATOM 793 O O . SER A 1 96 ? 3.761 -8.910 -18.363 1.00 96.75 96 SER A O 1
ATOM 795 N N . ASP A 1 97 ? 3.126 -10.044 -16.533 1.00 97.19 97 ASP A N 1
ATOM 796 C CA . ASP A 1 97 ? 2.083 -9.103 -16.113 1.00 97.19 97 ASP A CA 1
ATOM 797 C C . ASP A 1 97 ? 2.607 -8.185 -15.002 1.00 97.19 97 ASP A C 1
ATOM 799 O O . ASP A 1 97 ? 2.365 -8.392 -13.811 1.00 97.19 97 ASP A O 1
ATOM 803 N N . LEU A 1 98 ? 3.354 -7.155 -15.408 1.00 95.56 98 LEU A N 1
ATOM 804 C CA . LEU A 1 98 ? 3.923 -6.176 -14.481 1.00 95.56 98 LEU A CA 1
ATOM 805 C C . LEU A 1 98 ? 2.842 -5.476 -13.647 1.00 95.56 98 LEU A C 1
ATOM 807 O O . LEU A 1 98 ? 3.063 -5.194 -12.475 1.00 95.56 98 LEU A O 1
ATOM 811 N N . GLU A 1 99 ? 1.669 -5.204 -14.218 1.00 95.38 99 GLU A N 1
ATOM 812 C CA . GLU A 1 99 ? 0.605 -4.505 -13.497 1.00 95.38 99 GLU A CA 1
ATOM 813 C C . GLU A 1 99 ? 0.055 -5.366 -12.356 1.00 95.38 99 GLU A C 1
ATOM 815 O O . GLU A 1 99 ? -0.108 -4.887 -11.234 1.00 95.38 99 GLU A O 1
ATOM 820 N N . ALA A 1 100 ? -0.173 -6.657 -12.607 1.00 95.81 100 ALA A N 1
ATOM 821 C CA . ALA A 1 100 ? -0.567 -7.594 -11.564 1.00 95.81 100 ALA A CA 1
ATOM 822 C C . ALA A 1 100 ? 0.524 -7.784 -10.500 1.00 95.81 100 ALA A C 1
ATOM 824 O O . ALA A 1 100 ? 0.195 -7.886 -9.316 1.00 95.81 100 ALA A O 1
ATOM 825 N N . ILE A 1 101 ? 1.803 -7.777 -10.892 1.00 97.12 101 ILE A N 1
ATOM 826 C CA . ILE A 1 101 ? 2.930 -7.831 -9.948 1.00 97.12 101 ILE A CA 1
ATOM 827 C C . ILE A 1 101 ? 2.912 -6.600 -9.037 1.00 97.12 101 ILE A C 1
ATOM 829 O O . ILE A 1 101 ? 2.949 -6.757 -7.821 1.00 97.12 101 ILE A O 1
ATOM 833 N N . LEU A 1 102 ? 2.777 -5.395 -9.598 1.00 97.00 102 LEU A N 1
ATOM 834 C CA . LEU A 1 102 ? 2.752 -4.145 -8.832 1.00 97.00 102 LEU A CA 1
ATOM 835 C C . LEU A 1 102 ? 1.525 -4.032 -7.920 1.00 97.00 102 LEU A C 1
ATOM 837 O O . LEU A 1 102 ? 1.632 -3.513 -6.812 1.00 97.00 102 LEU A O 1
ATOM 841 N N . ARG A 1 103 ? 0.359 -4.543 -8.341 1.00 96.12 103 ARG A N 1
ATOM 842 C CA . ARG A 1 103 ? -0.820 -4.629 -7.460 1.00 96.12 103 ARG A CA 1
ATOM 843 C C . ARG A 1 103 ? -0.560 -5.547 -6.268 1.00 96.12 103 ARG A C 1
ATOM 845 O O . ARG A 1 103 ? -0.897 -5.191 -5.141 1.00 96.12 103 ARG A O 1
ATOM 852 N N . LYS A 1 104 ? 0.046 -6.713 -6.506 1.00 97.19 104 LYS A N 1
ATOM 853 C CA . LYS A 1 104 ? 0.384 -7.672 -5.448 1.00 97.19 104 LYS A CA 1
ATOM 854 C C . LYS A 1 104 ? 1.438 -7.110 -4.492 1.00 97.19 104 LYS A C 1
ATOM 856 O 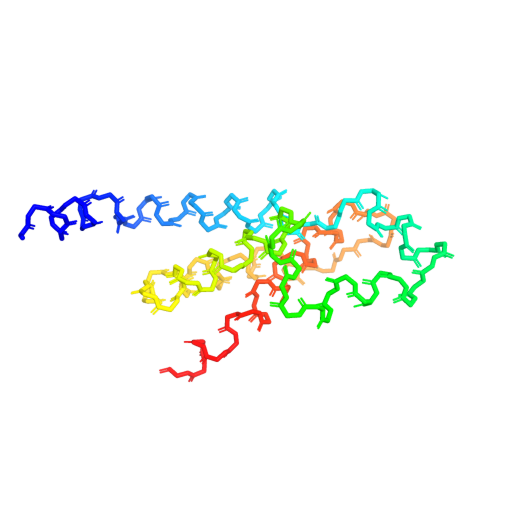O . LYS A 1 104 ? 1.266 -7.209 -3.279 1.00 97.19 104 LYS A O 1
ATOM 861 N N . ASP A 1 105 ? 2.471 -6.477 -5.037 1.00 96.69 105 ASP A N 1
ATOM 862 C CA . ASP A 1 105 ? 3.510 -5.774 -4.285 1.00 96.69 105 ASP A CA 1
ATOM 863 C C . ASP A 1 105 ? 2.917 -4.683 -3.385 1.00 96.69 105 ASP A C 1
ATOM 865 O O . ASP A 1 105 ? 3.172 -4.669 -2.186 1.00 96.69 105 ASP A O 1
ATOM 869 N N . ALA A 1 106 ? 2.018 -3.848 -3.914 1.00 97.38 106 ALA A N 1
ATOM 870 C CA . ALA A 1 106 ? 1.369 -2.794 -3.141 1.00 97.38 106 ALA A CA 1
ATOM 871 C C . ALA A 1 106 ? 0.568 -3.333 -1.941 1.00 97.38 106 ALA A C 1
ATOM 873 O O . ALA A 1 106 ? 0.625 -2.761 -0.849 1.00 97.38 106 ALA A O 1
ATOM 874 N N . VAL A 1 107 ? -0.142 -4.455 -2.115 1.00 97.62 107 VAL A N 1
ATOM 875 C CA . VAL A 1 107 ? -0.841 -5.137 -1.012 1.00 97.62 107 VAL A CA 1
ATOM 876 C C . VAL A 1 107 ? 0.159 -5.661 0.020 1.00 97.62 107 VAL A C 1
ATOM 878 O O . VAL A 1 107 ? -0.057 -5.486 1.215 1.00 97.62 107 VAL A O 1
ATOM 881 N N . TYR A 1 108 ? 1.268 -6.267 -0.405 1.00 96.81 108 TYR A N 1
ATOM 882 C CA . TYR A 1 108 ? 2.282 -6.800 0.514 1.00 96.81 108 TYR A CA 1
ATOM 883 C C . TYR A 1 108 ? 3.036 -5.701 1.259 1.00 96.81 108 TYR A C 1
ATOM 885 O O . TYR A 1 108 ? 3.282 -5.834 2.457 1.00 96.81 108 TYR A O 1
ATOM 893 N N . ASN A 1 109 ? 3.319 -4.587 0.593 1.00 96.06 109 ASN A N 1
ATOM 894 C CA . ASN A 1 109 ? 3.860 -3.394 1.221 1.00 96.06 109 ASN A CA 1
ATOM 895 C C . ASN A 1 109 ? 2.912 -2.863 2.311 1.00 96.06 109 ASN A C 1
ATOM 897 O O . ASN A 1 109 ? 3.343 -2.604 3.430 1.00 96.06 109 ASN A O 1
ATOM 901 N N . ALA A 1 110 ? 1.602 -2.788 2.041 1.00 97.19 110 ALA A N 1
ATOM 902 C CA . ALA A 1 110 ? 0.616 -2.384 3.046 1.00 97.19 110 ALA A CA 1
ATOM 903 C C . ALA A 1 110 ? 0.606 -3.304 4.279 1.00 97.19 110 ALA A C 1
ATOM 905 O O . ALA A 1 110 ? 0.513 -2.823 5.407 1.00 97.19 110 ALA A O 1
ATOM 906 N N . VAL A 1 111 ? 0.761 -4.616 4.078 1.00 95.94 111 VAL A N 1
ATOM 907 C CA . VAL A 1 111 ? 0.908 -5.588 5.175 1.00 95.94 111 VAL A CA 1
ATOM 908 C C . VAL A 1 111 ? 2.190 -5.359 5.963 1.00 95.94 111 VAL A C 1
ATOM 910 O O . VAL A 1 111 ? 2.149 -5.383 7.189 1.00 95.94 111 VAL A O 1
ATOM 913 N N . GLY A 1 112 ? 3.311 -5.109 5.284 1.00 94.81 112 GLY A N 1
ATOM 914 C CA . GLY A 1 112 ? 4.581 -4.788 5.935 1.00 94.81 112 GLY A CA 1
ATOM 915 C C . GLY A 1 112 ? 4.490 -3.531 6.801 1.00 94.81 112 GLY A C 1
ATOM 916 O O . GLY A 1 112 ? 4.939 -3.537 7.944 1.00 94.81 112 GLY A O 1
ATOM 917 N N . LEU A 1 113 ? 3.837 -2.482 6.293 1.00 94.31 113 LEU A N 1
ATOM 918 C CA . LEU A 1 113 ? 3.619 -1.227 7.017 1.00 94.31 113 LEU A CA 1
ATOM 919 C C . LEU A 1 113 ? 2.714 -1.392 8.247 1.00 94.31 113 LEU A C 1
ATOM 921 O O . LEU A 1 113 ? 2.942 -0.733 9.256 1.00 94.31 113 LEU A O 1
ATOM 925 N N . ALA A 1 114 ? 1.711 -2.270 8.173 1.00 94.88 114 ALA A N 1
ATOM 926 C CA . ALA A 1 114 ? 0.775 -2.549 9.265 1.00 94.88 114 ALA A CA 1
ATOM 927 C C . ALA A 1 114 ? 1.205 -3.724 10.167 1.00 94.88 114 ALA A C 1
ATOM 929 O O . ALA A 1 114 ? 0.434 -4.156 11.021 1.00 94.88 114 ALA A O 1
ATOM 930 N N . ALA A 1 115 ? 2.409 -4.28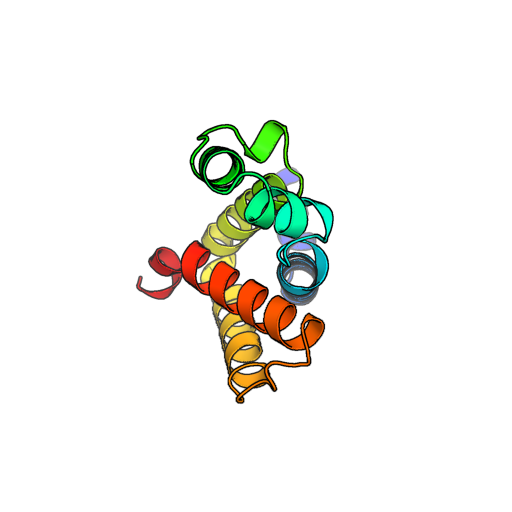0 9.983 1.00 91.25 115 ALA A N 1
ATOM 931 C CA . ALA A 1 115 ? 2.804 -5.540 10.613 1.00 91.25 115 ALA A CA 1
ATOM 932 C C . ALA A 1 115 ? 2.750 -5.504 12.150 1.00 91.25 115 ALA A C 1
ATOM 934 O O . ALA A 1 115 ? 2.363 -6.496 12.764 1.00 91.25 115 ALA A O 1
ATOM 935 N N . PHE A 1 116 ? 3.103 -4.370 12.765 1.00 85.94 116 PHE A N 1
ATOM 936 C CA . PHE A 1 116 ? 3.027 -4.196 14.219 1.00 85.94 116 PHE A CA 1
ATOM 937 C C . PHE A 1 116 ? 1.577 -4.189 14.714 1.00 85.94 116 PHE A C 1
ATOM 939 O O . PHE A 1 116 ? 1.231 -4.968 15.597 1.00 85.94 116 PHE A O 1
ATOM 946 N N . ASP A 1 117 ? 0.710 -3.390 14.090 1.00 85.69 117 ASP A N 1
ATOM 947 C CA . ASP A 1 117 ? -0.706 -3.304 14.463 1.00 85.69 117 ASP A CA 1
ATOM 948 C C . ASP A 1 117 ? -1.488 -4.600 14.178 1.00 85.69 117 ASP A C 1
ATOM 950 O O . ASP A 1 117 ? -2.527 -4.837 14.787 1.00 85.69 117 ASP A O 1
ATOM 954 N N . LEU A 1 118 ? -1.019 -5.437 13.245 1.00 82.25 118 LEU A N 1
ATOM 955 C CA . LEU A 1 118 ? -1.599 -6.754 12.956 1.00 82.25 118 LEU A CA 1
ATOM 956 C C . LEU A 1 118 ? -1.178 -7.842 13.957 1.00 82.25 118 LEU A C 1
ATOM 958 O O . LEU A 1 118 ? -1.854 -8.870 14.042 1.00 82.25 118 LEU A O 1
ATOM 962 N N . TYR A 1 119 ? -0.042 -7.664 14.635 1.00 77.75 119 TYR A N 1
ATOM 963 C CA . TYR A 1 119 ? 0.470 -8.623 15.614 1.00 77.75 119 TYR A CA 1
ATOM 964 C C . TYR A 1 119 ? -0.169 -8.436 16.999 1.00 77.75 119 TYR A C 1
ATOM 966 O O . TYR A 1 119 ? -0.463 -9.430 17.669 1.00 77.75 119 TYR A O 1
ATOM 974 N N . ASP A 1 120 ? -0.377 -7.181 17.406 1.00 58.72 120 ASP A N 1
ATOM 975 C CA . ASP A 1 120 ? -1.042 -6.789 18.661 1.00 58.72 120 ASP A CA 1
ATOM 976 C C . ASP A 1 120 ? -2.581 -6.868 18.577 1.00 58.72 120 ASP A C 1
ATOM 978 O O . ASP A 1 120 ? -3.276 -6.688 19.612 1.00 58.72 120 ASP A O 1
#

Organism: Ladona fulva (NCBI:txid123851)

Nearest PDB structures (foldseek):
  1wa5-assembly1_C  TM=7.259E-01  e=2.913E-01  Saccharomyces cerevisiae
  8edm-assembly1_A  TM=5.246E-01  e=4.973E+00  Homo sapiens
  7vg4-assembly3_F  TM=2.658E-01  e=5.789E+00  Methylorubrum extorquens AM1
  1yhu-assembly1_D  TM=2.423E-01  e=8.254E+00  Riftia pachyptila

Mean predicted aligned error: 4.13 Å

Secondary structure (DSSP, 8-state):
-HHHHHHHHHS-HHHHHHHHHHIIIIISSPPHHHHHHHHH-HHHHHHHHH-TTGGGT-HHHHHHHHHHHHHHHSHHHHHHHHHHHHHHH-S---TT-HHHHHHHHHHHHHHHHTHHHHH-

Radius of gyration: 15.78 Å; Cα contacts (8 Å, |Δi|>4): 85; chains: 1; bounding box: 40×36×39 Å

Sequence (120 aa):
MEAHQIKLAFFVPPTLNEMCHKLVTHYFPLTREELRLWDENPEGFAATDEGGESWKYSLRHCTQTLFVTLFHEYREVLSSILLEMIRSNHDPVPPSDLEAILRKDAVYNAVGLAAFDLYD

InterPro domains:
  IPR011989 Armadillo-like helical [G3DSA:1.25.10.10] (1-119)
  IPR016024 Armadillo-type fold [SSF48371] (9-101)

Foldseek 3Di:
DVVVVVVVVQPDLVNLLVLLCCLLLPQQQDDPVLVVCCVVPVVVSVCCVPDPVNLVVGSSNVSLVVLLVSCQVPVVSVVVSLVVLCVVLVDDDPPVCVSSVRSNVSSVVSCVSCVVSNVD

Solvent-accessible surface area (backbone atoms only — not comparable to full-atom values): 6827 Å² total; per-residue (Å²): 111,67,69,59,52,52,49,59,68,57,68,34,72,72,50,49,50,53,52,50,51,47,43,38,72,67,46,48,34,79,47,73,66,56,54,46,37,37,74,77,37,49,68,62,41,51,51,55,74,71,38,94,63,32,44,82,80,32,71,45,48,35,49,50,53,50,48,46,56,50,39,69,76,41,39,82,62,46,51,56,53,51,52,50,52,47,69,74,50,66,69,89,68,62,91,84,42,61,67,60,46,34,53,39,48,14,51,52,50,52,49,62,70,38,44,66,73,72,72,109